Protein AF-A0A932K1G3-F1 (afdb_monomer)

Radius of gyration: 11.35 Å; Cα contacts (8 Å, |Δi|>4): 47; chains: 1; bounding box: 22×25×27 Å

Sequence (48 aa):
MFLVGTIVGTFGNKGDLKINPLIQPPDYLLELSDIFVEDSSGFKQEFE

Solvent-accessible surface area (backbone atoms only — not comparable to full-atom values): 3399 Å² total; per-residue (Å²): 141,80,86,55,56,44,81,78,50,73,40,88,91,82,79,41,70,34,68,50,62,70,47,85,66,62,68,58,67,76,73,52,93,78,82,77,50,69,51,99,84,71,53,72,52,81,83,132

pLDDT: mean 85.39, std 10.39, range [52.44, 94.0]

Secondary structure (DSSP, 8-state):
----EEEEEEETTTTEEEEEE-SSSGGGGGG-S---EE-TT--EE---

Mean predicted aligned error: 5.42 Å

Structure (mmCIF, N/CA/C/O backbone):
data_AF-A0A932K1G3-F1
#
_entry.id   AF-A0A932K1G3-F1
#
loop_
_atom_site.group_PDB
_atom_site.id
_atom_site.type_symbol
_atom_site.label_atom_id
_atom_site.label_alt_id
_atom_site.label_comp_id
_atom_site.label_asym_id
_atom_site.label_entity_id
_atom_site.label_seq_id
_atom_site.pdbx_PDB_ins_code
_atom_site.Cartn_x
_atom_site.Cartn_y
_atom_site.Cartn_z
_atom_site.occupancy
_atom_site.B_iso_or_equiv
_atom_site.auth_seq_id
_atom_site.auth_comp_id
_atom_site.auth_asym_id
_atom_site.auth_atom_id
_atom_site.pdbx_PDB_model_num
ATOM 1 N N . MET A 1 1 ? -7.273 9.177 10.911 1.00 74.75 1 MET A N 1
ATOM 2 C CA . MET A 1 1 ? -6.349 8.681 9.871 1.00 74.75 1 MET A CA 1
ATOM 3 C C . MET A 1 1 ? -5.570 7.527 10.470 1.00 74.75 1 MET A C 1
ATOM 5 O O . MET A 1 1 ? -5.082 7.684 11.583 1.00 74.75 1 MET A O 1
ATOM 9 N N . PHE A 1 2 ? -5.532 6.375 9.807 1.00 84.44 2 PHE A N 1
ATOM 10 C CA . PHE A 1 2 ? -4.767 5.209 10.253 1.00 84.44 2 PHE A CA 1
ATOM 11 C C . PHE A 1 2 ? -3.942 4.674 9.082 1.00 84.44 2 PHE A C 1
ATOM 13 O O . PHE A 1 2 ? -4.349 4.816 7.931 1.00 84.44 2 PHE A O 1
ATOM 20 N N . LEU A 1 3 ? -2.769 4.113 9.372 1.00 88.44 3 LEU A N 1
ATOM 21 C CA . LEU A 1 3 ? -1.876 3.580 8.348 1.00 88.44 3 LEU A CA 1
ATOM 22 C C . LEU A 1 3 ? -2.410 2.232 7.850 1.00 88.44 3 LEU A C 1
ATOM 24 O O . LEU A 1 3 ? -2.551 1.297 8.637 1.00 88.44 3 LEU A O 1
ATOM 28 N N . VAL A 1 4 ? -2.690 2.136 6.550 1.00 91.50 4 VAL A N 1
ATOM 29 C CA . VAL A 1 4 ? -3.259 0.924 5.929 1.00 91.50 4 VAL A CA 1
ATOM 30 C C . VAL A 1 4 ? -2.213 0.040 5.250 1.00 91.50 4 VAL A C 1
ATOM 32 O O . VAL A 1 4 ? -2.429 -1.157 5.059 1.00 91.50 4 VAL A O 1
ATOM 35 N N . GLY A 1 5 ? -1.057 0.608 4.911 1.00 93.19 5 GLY A N 1
ATOM 36 C CA . GLY A 1 5 ? 0.018 -0.082 4.214 1.00 93.19 5 GLY A CA 1
ATOM 37 C C . GLY A 1 5 ? 1.189 0.844 3.911 1.00 93.19 5 GLY A C 1
ATOM 38 O O . GLY A 1 5 ? 1.140 2.043 4.180 1.00 93.19 5 GLY A O 1
ATOM 39 N N . THR A 1 6 ? 2.247 0.281 3.340 1.00 93.06 6 THR A N 1
ATOM 40 C CA . THR A 1 6 ? 3.437 1.031 2.916 1.00 93.06 6 THR A CA 1
ATOM 41 C C . THR A 1 6 ? 3.737 0.743 1.454 1.00 93.06 6 THR A C 1
ATOM 43 O O . THR A 1 6 ? 3.748 -0.417 1.046 1.00 93.06 6 THR A O 1
ATOM 46 N N . ILE A 1 7 ? 4.006 1.782 0.662 1.00 92.25 7 ILE A N 1
ATOM 47 C CA . ILE A 1 7 ? 4.478 1.618 -0.717 1.00 92.25 7 ILE A CA 1
ATOM 48 C C . ILE A 1 7 ? 5.923 1.114 -0.667 1.00 92.25 7 ILE A C 1
ATOM 50 O O . ILE A 1 7 ? 6.791 1.754 -0.078 1.00 92.25 7 ILE A O 1
ATOM 54 N N . VAL A 1 8 ? 6.186 -0.038 -1.281 1.00 94.00 8 VAL A N 1
ATOM 55 C CA . VAL A 1 8 ? 7.509 -0.697 -1.281 1.00 94.00 8 VAL A CA 1
ATOM 56 C C . VAL A 1 8 ? 8.185 -0.689 -2.652 1.00 94.00 8 VAL A C 1
ATOM 58 O O . VAL A 1 8 ? 9.300 -1.182 -2.804 1.00 94.00 8 VAL A O 1
ATOM 61 N N . GLY A 1 9 ? 7.518 -0.142 -3.666 1.00 92.50 9 GLY A N 1
ATOM 62 C CA . GLY A 1 9 ? 8.060 0.014 -5.009 1.00 92.50 9 GLY A CA 1
ATOM 63 C C . GLY A 1 9 ? 6.960 0.127 -6.054 1.00 92.50 9 GLY A C 1
ATOM 64 O O . GLY A 1 9 ? 5.789 0.308 -5.728 1.00 92.50 9 GLY A O 1
ATOM 65 N N . THR A 1 10 ? 7.341 -0.023 -7.316 1.00 93.62 10 THR A N 1
ATOM 66 C CA . THR A 1 10 ? 6.419 -0.046 -8.455 1.00 93.62 10 THR A CA 1
ATOM 67 C C . THR A 1 10 ? 6.207 -1.472 -8.969 1.00 93.62 10 THR A C 1
ATOM 69 O O . THR A 1 10 ? 7.014 -2.385 -8.738 1.00 93.62 10 THR A O 1
ATOM 72 N N . PHE A 1 11 ? 5.087 -1.689 -9.651 1.00 90.94 11 PHE A N 1
ATOM 73 C CA . PHE A 1 11 ? 4.768 -2.914 -10.370 1.00 90.94 11 PHE A CA 1
ATOM 74 C C . PHE A 1 11 ? 4.566 -2.604 -11.856 1.00 90.94 11 PHE A C 1
ATOM 76 O O . PHE A 1 11 ? 3.838 -1.691 -12.229 1.00 90.94 11 PHE A O 1
ATOM 83 N N . GLY A 1 12 ? 5.224 -3.376 -12.723 1.00 90.19 12 GLY A N 1
ATOM 84 C CA . GLY A 1 12 ? 5.136 -3.173 -14.167 1.00 90.19 12 GLY A CA 1
ATOM 85 C C . GLY A 1 12 ? 5.622 -1.791 -14.627 1.00 90.19 12 GLY A C 1
ATOM 86 O O . GLY A 1 12 ? 6.446 -1.153 -13.976 1.00 90.19 12 GLY A O 1
ATOM 87 N N . ASN A 1 13 ? 5.103 -1.348 -15.777 1.00 89.94 13 ASN A N 1
ATOM 88 C CA . ASN A 1 13 ? 5.559 -0.138 -16.479 1.00 89.94 13 ASN A CA 1
ATOM 89 C C . ASN A 1 13 ? 4.454 0.926 -16.623 1.00 89.94 13 ASN A C 1
ATOM 91 O O . ASN A 1 13 ? 4.583 1.834 -17.438 1.00 89.94 13 ASN A O 1
ATOM 95 N N . L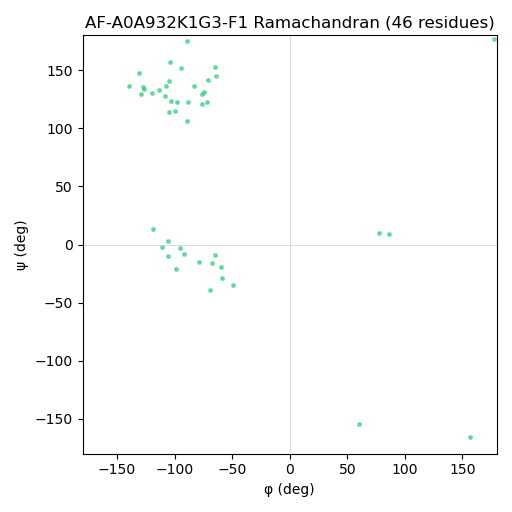YS A 1 14 ? 3.343 0.785 -15.887 1.00 93.44 14 LYS A N 1
ATOM 96 C CA . LYS A 1 14 ? 2.160 1.658 -15.995 1.00 93.44 14 LYS A CA 1
ATOM 97 C C . LYS A 1 14 ? 1.997 2.637 -14.830 1.00 93.44 14 LYS A C 1
ATOM 99 O O . LYS A 1 14 ? 1.027 3.379 -14.805 1.00 93.44 14 LYS A O 1
ATOM 104 N N . GLY A 1 15 ? 2.949 2.649 -13.897 1.00 87.62 15 GLY A N 1
ATOM 105 C CA . GLY A 1 15 ? 2.852 3.452 -12.678 1.00 87.62 15 GLY A CA 1
ATOM 106 C C . GLY A 1 15 ? 2.107 2.759 -11.536 1.00 87.62 15 GLY A C 1
ATOM 107 O O . GLY A 1 15 ? 1.863 3.396 -10.518 1.00 87.62 15 GLY A O 1
ATOM 108 N N . ASP A 1 16 ? 1.789 1.466 -11.670 1.00 92.06 16 ASP A N 1
ATOM 109 C CA . ASP A 1 16 ? 1.177 0.703 -10.583 1.00 92.06 16 ASP A CA 1
ATOM 110 C C . ASP A 1 16 ? 2.142 0.612 -9.389 1.00 92.06 16 ASP A C 1
ATOM 112 O O . ASP A 1 16 ? 3.365 0.496 -9.550 1.00 92.06 16 ASP A O 1
ATOM 116 N N . LEU A 1 17 ? 1.596 0.640 -8.174 1.00 91.31 17 LEU A N 1
ATOM 117 C CA . LEU A 1 17 ? 2.367 0.612 -6.933 1.00 91.31 17 LEU A CA 1
ATOM 118 C C . LEU A 1 17 ? 2.287 -0.761 -6.265 1.00 91.31 17 LEU A C 1
ATOM 120 O O . LEU A 1 17 ? 1.235 -1.394 -6.211 1.00 91.31 17 LEU A O 1
ATOM 124 N N . LYS A 1 18 ? 3.410 -1.208 -5.700 1.00 92.50 18 LYS A N 1
ATOM 125 C CA . LYS A 1 18 ? 3.445 -2.340 -4.772 1.00 92.50 18 LYS A CA 1
ATOM 126 C C . LYS A 1 18 ? 3.229 -1.818 -3.365 1.00 92.50 18 LYS A C 1
ATOM 128 O O . LYS A 1 18 ? 4.021 -1.009 -2.882 1.00 92.50 18 LYS A O 1
ATOM 133 N N . ILE A 1 19 ? 2.202 -2.333 -2.702 1.00 92.44 19 ILE A N 1
ATOM 134 C CA . ILE A 1 19 ? 1.870 -1.985 -1.323 1.00 92.44 19 ILE A CA 1
ATOM 135 C C . ILE A 1 19 ? 2.089 -3.216 -0.444 1.00 92.44 19 ILE A C 1
ATOM 137 O O . ILE A 1 19 ? 1.647 -4.310 -0.784 1.00 92.44 19 ILE A O 1
ATOM 141 N N . ASN A 1 20 ? 2.772 -3.033 0.685 1.00 93.62 20 ASN A N 1
ATOM 142 C CA . ASN A 1 20 ? 2.778 -3.990 1.783 1.00 93.62 20 ASN A CA 1
ATOM 143 C C . ASN A 1 20 ? 1.617 -3.650 2.741 1.00 93.62 20 ASN A C 1
ATOM 145 O O . ASN A 1 20 ? 1.704 -2.628 3.432 1.00 93.62 20 ASN A O 1
ATOM 149 N N . PRO A 1 21 ? 0.523 -4.431 2.756 1.00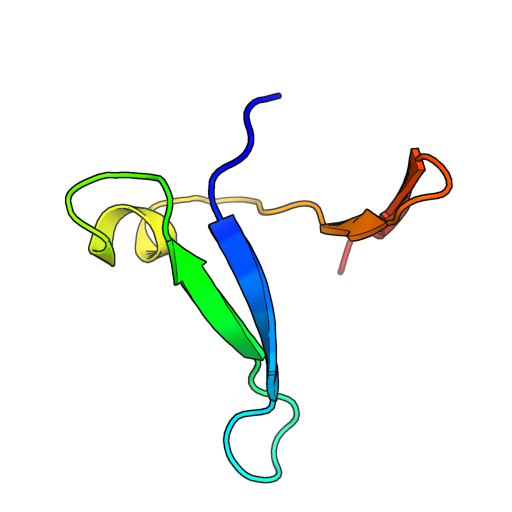 93.62 21 PRO A N 1
ATOM 150 C CA . PRO A 1 21 ? -0.662 -4.147 3.561 1.00 93.62 21 PRO A CA 1
ATOM 151 C C . PRO A 1 21 ? -0.387 -4.359 5.055 1.00 93.62 21 PRO A C 1
ATOM 153 O O . PRO A 1 21 ? 0.275 -5.317 5.447 1.00 93.62 21 PRO A O 1
ATOM 156 N N . LEU A 1 22 ? -0.941 -3.484 5.896 1.00 94.00 22 LEU A N 1
ATOM 157 C CA . LEU A 1 22 ? -0.947 -3.640 7.359 1.00 94.00 22 LEU A CA 1
ATOM 158 C C . LEU A 1 22 ? -2.324 -4.045 7.903 1.00 94.00 22 LEU A C 1
ATOM 160 O O . LEU A 1 22 ? -2.445 -4.401 9.074 1.00 94.00 22 LEU A O 1
ATOM 164 N N . ILE A 1 23 ? -3.350 -4.006 7.055 1.00 90.69 23 ILE A N 1
ATOM 165 C CA . ILE A 1 23 ? -4.710 -4.448 7.368 1.00 90.69 23 ILE A CA 1
ATOM 166 C C . ILE A 1 23 ? -4.936 -5.903 6.943 1.00 90.69 23 ILE A C 1
ATOM 168 O O . ILE A 1 23 ? -4.298 -6.393 6.009 1.00 90.69 23 ILE A O 1
ATOM 172 N N . GLN A 1 24 ? -5.844 -6.596 7.638 1.00 91.31 24 GLN A N 1
ATOM 173 C CA . GLN A 1 24 ? -6.240 -7.969 7.319 1.00 91.31 24 GLN A CA 1
ATOM 174 C C . GLN A 1 24 ? -7.768 -8.104 7.180 1.00 91.31 24 GLN A C 1
ATOM 176 O O . GLN A 1 24 ? -8.484 -7.619 8.059 1.00 91.31 24 GLN A O 1
ATOM 181 N N . PRO A 1 25 ? -8.260 -8.813 6.146 1.00 92.62 25 PRO A N 1
ATOM 182 C CA . PRO A 1 25 ? -7.492 -9.343 5.017 1.00 92.62 25 PRO A CA 1
ATOM 183 C C . PRO A 1 25 ? -6.884 -8.217 4.148 1.00 92.62 25 PRO A C 1
ATOM 185 O O . PRO A 1 25 ? -7.437 -7.119 4.105 1.00 92.62 25 PRO A O 1
ATOM 188 N N . PRO A 1 26 ? -5.753 -8.468 3.458 1.00 89.44 26 PRO A N 1
ATOM 189 C CA . PRO A 1 26 ? -5.108 -7.498 2.563 1.00 89.44 26 PRO A CA 1
ATOM 190 C C . PRO A 1 26 ? -6.046 -6.830 1.555 1.00 89.44 26 PRO A C 1
ATOM 192 O O . PRO A 1 26 ? -5.896 -5.649 1.244 1.00 89.44 26 PRO A O 1
ATOM 195 N N . ASP A 1 27 ? -7.028 -7.592 1.079 1.00 90.88 27 ASP A N 1
ATOM 196 C CA . ASP A 1 27 ? -7.948 -7.191 0.019 1.00 90.88 27 ASP A CA 1
ATOM 197 C C . ASP A 1 27 ? -8.893 -6.059 0.450 1.00 90.88 27 ASP A C 1
ATOM 199 O O . ASP A 1 27 ? -9.430 -5.362 -0.405 1.00 90.88 27 ASP A O 1
ATOM 203 N N . TYR A 1 28 ? -9.021 -5.785 1.756 1.00 90.06 28 TYR A N 1
ATOM 204 C CA . TYR A 1 28 ? -9.759 -4.622 2.262 1.00 90.06 28 TYR A CA 1
ATOM 205 C C . TYR A 1 28 ? -9.197 -3.285 1.767 1.00 90.06 28 TYR A C 1
ATOM 207 O O . TYR A 1 28 ? -9.920 -2.293 1.772 1.00 90.06 28 TYR A O 1
ATOM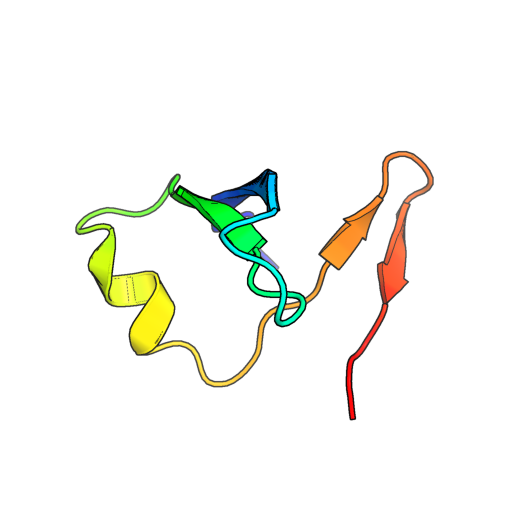 215 N N . LEU A 1 29 ? -7.945 -3.235 1.290 1.00 88.75 29 LEU A N 1
ATOM 216 C CA . LEU A 1 29 ? -7.409 -2.039 0.631 1.00 88.75 29 LEU A CA 1
ATOM 217 C C . LEU A 1 29 ? -8.229 -1.643 -0.607 1.00 88.75 29 LEU A C 1
ATOM 219 O O . LEU A 1 29 ? -8.280 -0.463 -0.936 1.00 88.75 29 LEU A O 1
ATOM 223 N N . LEU A 1 30 ? -8.868 -2.608 -1.278 1.00 87.81 30 LEU A N 1
ATOM 224 C CA . LEU A 1 30 ? -9.673 -2.389 -2.485 1.00 87.81 30 LEU A CA 1
ATOM 225 C C . LEU A 1 30 ? -11.071 -1.831 -2.184 1.00 87.81 30 LEU A C 1
ATOM 227 O O . LEU A 1 30 ? -11.745 -1.361 -3.094 1.00 87.81 30 LEU A O 1
ATOM 231 N N . GLU A 1 31 ? -11.512 -1.899 -0.927 1.00 90.00 31 GLU A N 1
ATOM 232 C CA . GLU A 1 31 ? -12.820 -1.399 -0.486 1.00 90.00 31 GLU A CA 1
ATOM 233 C C . GLU A 1 31 ? -12.758 0.054 0.013 1.00 90.00 31 GLU A C 1
ATOM 235 O O . GLU A 1 31 ? -13.791 0.664 0.291 1.00 90.00 31 GLU A O 1
ATOM 240 N N . LEU A 1 32 ? -11.553 0.619 0.144 1.00 86.94 32 LEU A N 1
ATOM 241 C CA . LEU A 1 32 ? -11.357 1.997 0.582 1.00 86.94 32 LEU A CA 1
ATOM 242 C C . LEU A 1 32 ? -11.719 2.965 -0.548 1.00 86.94 32 LEU A C 1
ATOM 244 O O . LEU A 1 32 ? -11.253 2.809 -1.674 1.00 86.94 32 LEU A O 1
ATOM 248 N N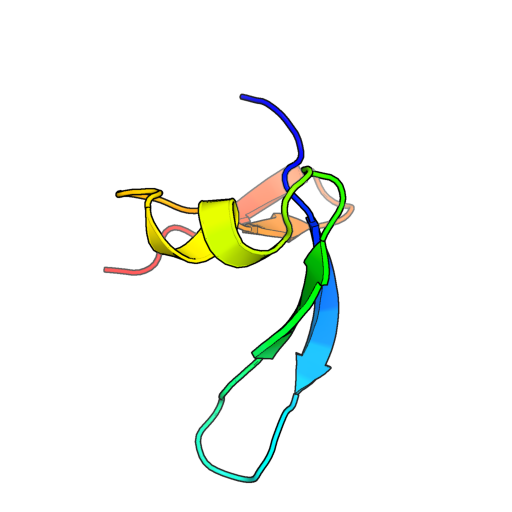 . SER A 1 33 ? -12.521 3.986 -0.232 1.00 87.62 33 SER A N 1
ATOM 249 C CA . SER A 1 33 ? -12.854 5.046 -1.189 1.00 87.62 33 SER A CA 1
ATOM 250 C C . SER A 1 33 ? -11.654 5.938 -1.492 1.00 87.62 33 SER A C 1
ATOM 252 O O . SER A 1 33 ? -11.457 6.314 -2.640 1.00 87.62 33 SER A O 1
ATOM 254 N N . ASP A 1 34 ? -10.849 6.234 -0.466 1.00 87.31 34 ASP A N 1
ATOM 255 C CA . ASP A 1 34 ? -9.766 7.210 -0.532 1.00 87.31 34 ASP A CA 1
ATOM 256 C C . ASP A 1 34 ? -8.531 6.714 0.227 1.00 87.31 34 ASP A C 1
ATOM 258 O O . ASP A 1 34 ? -8.619 6.205 1.351 1.00 87.31 34 ASP A O 1
ATOM 262 N N . ILE A 1 35 ? -7.358 6.894 -0.380 1.00 87.81 35 ILE A N 1
ATOM 263 C CA . ILE A 1 35 ? -6.056 6.582 0.213 1.00 87.81 35 ILE A CA 1
ATOM 264 C C . ILE A 1 35 ? -5.161 7.808 0.056 1.00 87.81 35 ILE A C 1
ATOM 266 O O . ILE A 1 35 ? -4.998 8.340 -1.037 1.00 87.81 35 ILE A O 1
ATOM 270 N N . PHE A 1 36 ? -4.542 8.222 1.158 1.00 87.88 36 PHE A N 1
ATOM 271 C CA . PHE A 1 36 ? -3.605 9.341 1.192 1.00 87.88 36 PHE A CA 1
ATOM 272 C C . PHE A 1 36 ? -2.189 8.801 1.369 1.00 87.88 36 PHE A C 1
ATOM 274 O O . PHE A 1 36 ? -1.963 7.914 2.198 1.00 87.88 36 PHE A O 1
ATOM 281 N N . VAL A 1 37 ? -1.234 9.345 0.617 1.00 88.94 37 VAL A N 1
ATOM 282 C CA . VAL A 1 37 ? 0.185 9.008 0.771 1.00 88.94 37 VAL A CA 1
ATOM 283 C C . VAL A 1 37 ? 0.847 10.080 1.625 1.00 88.94 37 VAL A C 1
ATOM 285 O O . VAL A 1 37 ? 0.805 11.261 1.285 1.00 88.94 37 VAL A O 1
ATOM 288 N N . GLU A 1 38 ? 1.444 9.654 2.736 1.00 86.75 38 GLU A N 1
ATOM 289 C CA . GLU A 1 38 ? 2.241 10.500 3.623 1.00 86.75 38 GLU A CA 1
ATOM 290 C C . GLU A 1 38 ? 3.716 10.122 3.479 1.00 86.75 38 GLU A C 1
ATOM 292 O O . GLU A 1 38 ? 4.078 8.943 3.565 1.00 86.75 38 GLU A O 1
ATOM 297 N N . ASP A 1 39 ? 4.565 11.115 3.225 1.00 82.19 39 ASP A N 1
ATOM 298 C CA . ASP A 1 39 ? 6.012 10.929 3.194 1.00 82.19 39 ASP A CA 1
ATOM 299 C C . ASP A 1 39 ? 6.647 11.128 4.583 1.00 82.19 39 ASP A C 1
ATOM 301 O O . ASP A 1 39 ? 6.003 11.515 5.557 1.00 82.19 39 ASP A O 1
ATOM 305 N N . SER A 1 40 ? 7.956 10.892 4.693 1.00 75.81 40 SER A N 1
ATOM 306 C CA . SER A 1 40 ? 8.697 11.093 5.946 1.00 75.81 40 SER A CA 1
ATOM 307 C C . SER A 1 40 ? 8.756 12.552 6.423 1.00 75.81 40 SER A C 1
ATOM 309 O O . SER A 1 40 ? 9.240 12.806 7.524 1.00 75.81 40 SER A O 1
ATOM 311 N N . SER A 1 41 ? 8.321 13.511 5.601 1.00 73.50 41 SER A N 1
ATOM 312 C CA . SER A 1 41 ? 8.223 14.930 5.950 1.00 73.50 41 SER A CA 1
ATOM 313 C C . SER A 1 41 ? 6.824 15.335 6.434 1.00 73.50 41 SER A C 1
ATOM 315 O O . SER A 1 41 ? 6.634 16.477 6.854 1.00 73.50 41 SER A O 1
ATOM 317 N N . GLY A 1 42 ? 5.863 14.402 6.433 1.00 65.12 42 GLY A N 1
ATOM 318 C CA . GLY A 1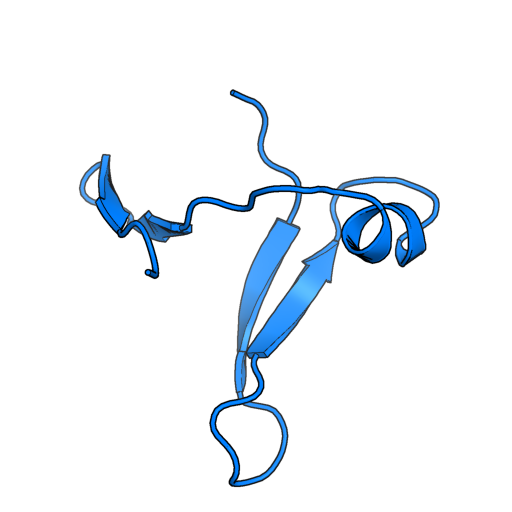 42 ? 4.468 14.646 6.802 1.00 65.12 42 GLY A CA 1
ATOM 319 C C . GLY A 1 42 ? 3.663 15.344 5.703 1.00 65.12 42 GLY A C 1
ATOM 320 O O . GLY A 1 42 ? 2.541 15.792 5.957 1.00 65.12 42 GLY A O 1
ATOM 321 N N . PHE A 1 43 ? 4.216 15.467 4.490 1.00 70.12 43 PHE A N 1
ATOM 322 C CA . PHE A 1 43 ? 3.493 16.016 3.351 1.00 70.12 43 PHE A CA 1
ATOM 323 C C . PHE 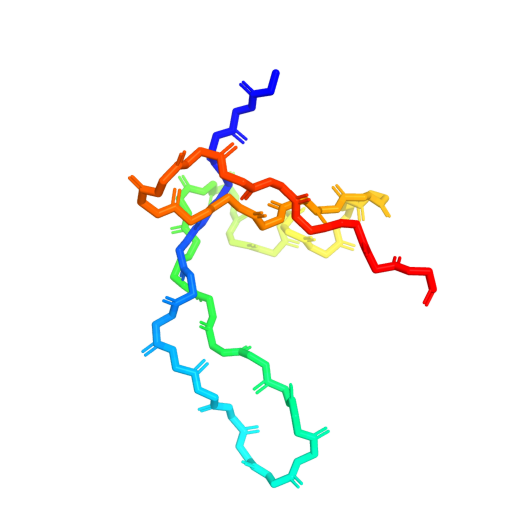A 1 43 ? 2.514 14.966 2.823 1.00 70.12 43 PHE A C 1
ATOM 325 O O . PHE A 1 43 ? 2.882 13.812 2.595 1.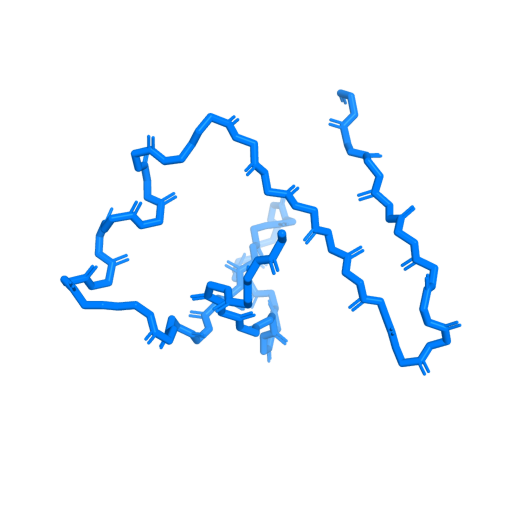00 70.12 43 PHE A O 1
ATOM 332 N N . LYS A 1 44 ? 1.255 15.375 2.647 1.00 63.91 44 LYS A N 1
ATOM 333 C CA . LYS A 1 44 ? 0.185 14.522 2.128 1.00 63.91 44 LYS A CA 1
ATOM 334 C C . LYS A 1 44 ? -0.082 14.886 0.682 1.00 63.91 44 LYS A C 1
ATOM 336 O O . LYS A 1 44 ? -0.395 16.038 0.392 1.00 63.91 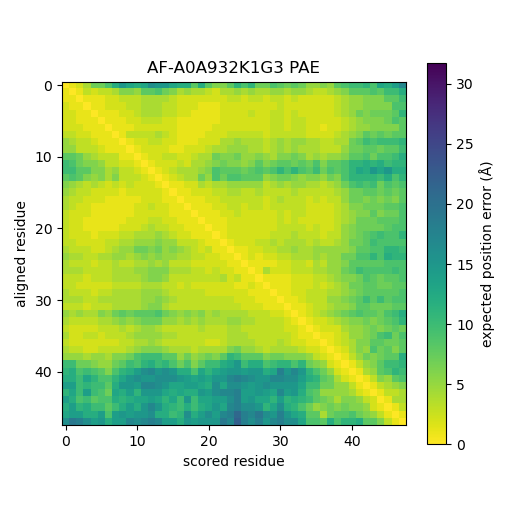44 LYS A O 1
ATOM 341 N N . GLN A 1 45 ? 0.026 13.906 -0.203 1.00 67.44 45 GLN A N 1
ATOM 342 C CA . GLN A 1 45 ? -0.361 14.068 -1.597 1.00 67.44 45 GLN A CA 1
ATOM 343 C C . GLN A 1 45 ? -1.748 13.457 -1.808 1.00 67.44 45 GLN A C 1
ATOM 345 O O . GLN A 1 45 ? -1.932 12.251 -1.641 1.00 67.44 45 GLN A O 1
ATOM 350 N N . GLU A 1 46 ? -2.718 14.309 -2.139 1.00 60.41 46 GLU A N 1
ATOM 351 C CA . GLU A 1 46 ? -4.013 13.897 -2.684 1.00 60.41 46 GLU A CA 1
ATOM 352 C C . GLU A 1 46 ? -3.854 13.684 -4.193 1.00 60.41 46 GLU A C 1
ATOM 354 O O . G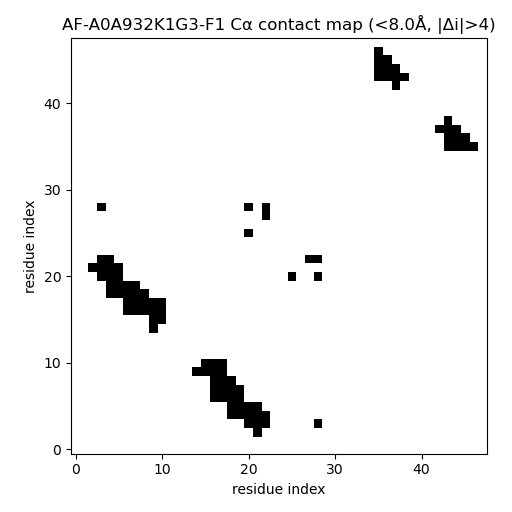LU A 1 46 ? -3.176 14.465 -4.867 1.00 60.41 46 GLU A O 1
ATOM 359 N N . PHE A 1 47 ? -4.426 12.598 -4.711 1.00 63.34 47 PHE A N 1
ATOM 360 C CA . PHE A 1 47 ? -4.479 12.321 -6.144 1.00 63.34 47 PHE A CA 1
ATOM 361 C C . PHE A 1 47 ? -5.915 12.596 -6.606 1.00 63.34 47 PHE A C 1
ATOM 363 O O . PHE A 1 47 ? -6.828 11.919 -6.139 1.00 63.34 47 PHE A O 1
ATOM 370 N N . GLU A 1 48 ? -6.099 13.610 -7.459 1.00 52.44 48 GLU A N 1
ATOM 371 C CA . GLU A 1 48 ? -7.359 13.868 -8.186 1.00 52.44 48 GLU A CA 1
ATOM 372 C C . GLU A 1 48 ? -7.478 12.991 -9.440 1.00 52.44 48 GLU A C 1
ATOM 374 O O . GLU A 1 48 ? -6.439 12.763 -10.110 1.00 52.44 48 GLU A O 1
#

Foldseek 3Di:
DDDQWDFPAADPDPRHTDTGGPDPPNCVVVVDPADWDQDPVRDTDGDD